Protein AF-A0AAW4UGR2-F1 (afdb_monomer_lite)

Foldseek 3Di:
DDDDDDPVSVCVVPVPVPPCCVVVVVVPPDDDDDPPCPVVVVVCVVVCVVVVVVVVVVVCVVVVVVVCPDVCVVVVVVVVVVVVVVVVVVVVVPPCVVVDDDD

Organism: NCBI:txid39491

pLDDT: mean 70.42, std 13.21, range [46.12, 94.31]

Structure (mmCIF, N/CA/C/O backbone):
data_AF-A0AAW4UGR2-F1
#
_entry.id   AF-A0AAW4UGR2-F1
#
loop_
_atom_site.group_PDB
_atom_site.id
_atom_site.type_symbol
_atom_site.label_atom_id
_atom_site.label_alt_id
_atom_site.label_comp_id
_atom_site.label_asym_id
_atom_site.label_entity_id
_atom_site.label_seq_id
_atom_site.pdbx_PDB_ins_code
_atom_site.Cartn_x
_atom_site.Cartn_y
_atom_site.Cartn_z
_atom_site.occupancy
_atom_site.B_iso_or_equiv
_atom_site.auth_seq_id
_atom_site.auth_comp_id
_atom_site.auth_asym_id
_atom_site.auth_atom_id
_atom_site.pdbx_PDB_model_num
ATOM 1 N N . MET A 1 1 ? 14.307 -1.707 -50.653 1.00 49.38 1 MET A N 1
ATOM 2 C CA . MET A 1 1 ? 14.861 -2.580 -49.596 1.00 49.38 1 MET A CA 1
ATOM 3 C C . MET A 1 1 ? 15.523 -1.666 -48.571 1.00 49.38 1 MET A C 1
ATOM 5 O O . MET A 1 1 ? 16.455 -0.976 -48.951 1.00 49.38 1 MET A O 1
ATOM 9 N N . SER A 1 2 ? 15.004 -1.533 -47.347 1.00 61.12 2 SER A N 1
ATOM 10 C CA . SER A 1 2 ? 15.570 -0.577 -46.375 1.00 61.12 2 SER A CA 1
ATOM 11 C C . SER A 1 2 ? 16.819 -1.160 -45.710 1.00 61.12 2 SER A C 1
ATOM 13 O O . SER A 1 2 ? 16.717 -2.152 -44.984 1.00 61.12 2 SER A O 1
ATOM 15 N N . GLU A 1 3 ? 17.977 -0.556 -45.977 1.00 68.25 3 GLU A N 1
ATOM 16 C CA . GLU A 1 3 ? 19.257 -0.858 -45.327 1.00 68.25 3 GLU A CA 1
ATOM 17 C C . GLU A 1 3 ? 19.260 -0.333 -43.889 1.00 68.25 3 GLU A C 1
ATOM 19 O O . GLU A 1 3 ? 18.864 0.804 -43.632 1.00 68.25 3 GLU A O 1
ATOM 24 N N . ILE A 1 4 ? 19.696 -1.167 -42.947 1.00 74.06 4 ILE A N 1
ATOM 25 C CA . ILE A 1 4 ? 19.784 -0.820 -41.528 1.00 74.06 4 ILE A CA 1
ATOM 26 C C . ILE A 1 4 ? 21.141 -0.153 -41.303 1.00 74.06 4 ILE A C 1
ATOM 28 O O . ILE A 1 4 ? 22.170 -0.795 -41.500 1.00 74.06 4 ILE A O 1
ATOM 32 N N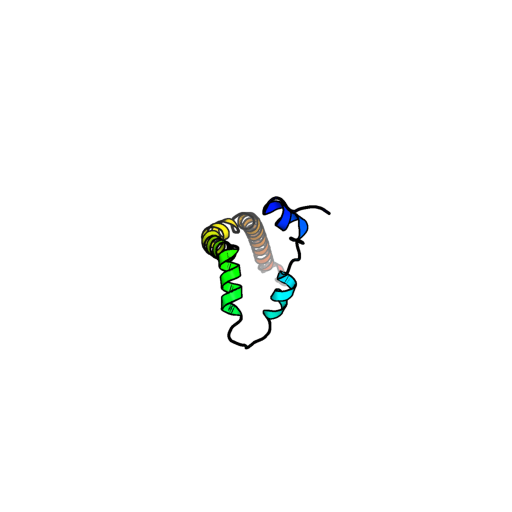 . LYS A 1 5 ? 21.148 1.132 -40.931 1.00 76.38 5 LYS A N 1
ATOM 33 C CA . LYS A 1 5 ? 22.375 1.951 -40.877 1.00 76.38 5 LYS A CA 1
ATOM 34 C C . LYS A 1 5 ? 22.886 2.198 -39.462 1.00 76.38 5 LYS A C 1
ATOM 36 O O . LYS A 1 5 ? 24.001 2.679 -39.288 1.00 76.38 5 LYS A O 1
ATOM 41 N N . SER A 1 6 ? 22.092 1.856 -38.455 1.00 67.06 6 SER A N 1
ATOM 42 C CA . SER A 1 6 ? 22.447 2.012 -37.050 1.00 67.06 6 SER A CA 1
ATOM 43 C C . SER A 1 6 ? 21.893 0.862 -36.215 1.00 67.06 6 SER A C 1
ATOM 45 O O . SER A 1 6 ? 20.853 0.281 -36.530 1.00 67.06 6 SER A O 1
ATOM 47 N N . PHE A 1 7 ? 22.562 0.560 -35.102 1.00 60.22 7 PHE A N 1
ATOM 48 C CA . PHE A 1 7 ? 22.099 -0.409 -34.107 1.00 60.22 7 PHE A CA 1
ATOM 49 C C . PHE A 1 7 ? 20.676 -0.088 -33.610 1.00 60.22 7 PHE A C 1
ATOM 51 O O . PHE A 1 7 ? 19.871 -0.991 -33.398 1.00 60.22 7 PHE A O 1
ATOM 58 N N . SER A 1 8 ? 20.336 1.202 -33.514 1.00 69.75 8 SER A N 1
ATOM 59 C CA . SER A 1 8 ? 18.994 1.691 -33.167 1.00 69.75 8 SER A CA 1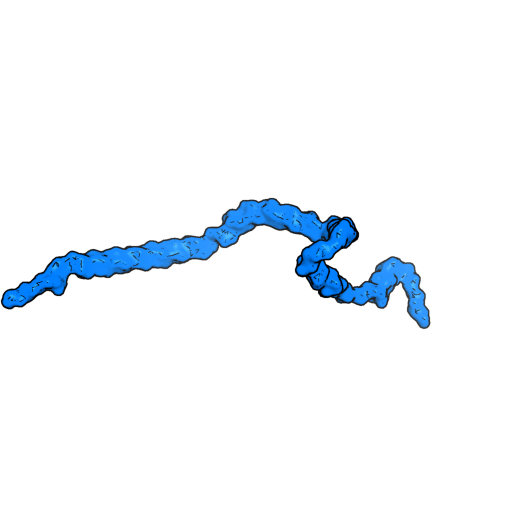
ATOM 60 C C . SER A 1 8 ? 17.918 1.347 -34.204 1.00 69.75 8 SER A C 1
ATOM 62 O O . SER A 1 8 ? 16.767 1.111 -33.847 1.00 69.75 8 SER A O 1
ATOM 64 N N . ASP A 1 9 ? 18.277 1.280 -35.485 1.00 69.12 9 ASP A N 1
ATOM 65 C CA . ASP A 1 9 ? 17.334 0.947 -36.558 1.00 69.12 9 ASP A CA 1
ATOM 66 C C . ASP A 1 9 ? 17.004 -0.555 -36.541 1.00 69.12 9 ASP A C 1
ATOM 68 O O . ASP A 1 9 ? 15.895 -0.968 -36.884 1.00 69.12 9 ASP A O 1
ATOM 72 N N . TYR A 1 10 ? 17.959 -1.376 -36.086 1.00 63.91 10 TYR A N 1
ATOM 73 C CA . TYR A 1 10 ? 17.793 -2.819 -35.905 1.00 63.91 10 TYR A CA 1
ATOM 74 C C . TYR A 1 10 ? 16.824 -3.129 -34.764 1.00 63.91 10 TYR A C 1
ATOM 76 O O . TYR A 1 10 ? 15.940 -3.975 -34.918 1.00 63.91 10 TYR A O 1
ATOM 84 N N . THR A 1 11 ? 16.958 -2.419 -33.636 1.00 64.62 11 THR A N 1
ATOM 85 C CA . THR A 1 11 ? 16.010 -2.562 -32.529 1.00 64.62 11 THR A CA 1
ATOM 86 C C . THR A 1 11 ? 14.633 -2.088 -32.971 1.00 64.62 11 THR A C 1
ATOM 88 O O . THR A 1 11 ? 13.697 -2.852 -32.875 1.00 64.62 11 THR A O 1
ATOM 91 N N . SER A 1 12 ? 14.469 -0.915 -33.578 1.00 64.69 12 SER A N 1
ATOM 92 C CA . SER A 1 12 ? 13.137 -0.442 -33.993 1.00 64.69 12 SER A CA 1
ATOM 93 C C . SER A 1 12 ? 12.414 -1.383 -34.980 1.00 64.69 12 SER A C 1
ATOM 95 O O . SER A 1 12 ? 11.207 -1.593 -34.872 1.00 64.69 12 SER A O 1
ATOM 97 N N . LYS A 1 13 ? 13.144 -2.008 -35.917 1.00 66.38 13 LYS A N 1
ATOM 98 C CA . LYS A 1 13 ? 12.552 -2.873 -36.954 1.00 66.38 13 LYS A CA 1
ATOM 99 C C . LYS A 1 13 ? 12.202 -4.291 -36.473 1.00 66.38 13 LYS A C 1
ATOM 101 O O . LYS A 1 13 ? 11.277 -4.888 -37.018 1.00 66.38 13 LYS A O 1
ATOM 106 N N . TYR A 1 14 ? 12.929 -4.834 -35.492 1.00 61.44 14 TYR A N 1
ATOM 107 C CA . TYR A 1 14 ? 12.771 -6.227 -35.032 1.00 61.44 14 TYR A CA 1
ATOM 108 C C . TYR A 1 14 ? 12.499 -6.379 -33.531 1.00 61.44 14 TYR A C 1
ATOM 110 O O . TYR A 1 14 ? 12.171 -7.475 -33.083 1.00 61.44 14 TYR A O 1
ATOM 118 N N . ASN A 1 15 ? 12.583 -5.305 -32.745 1.00 61.88 15 ASN A N 1
ATOM 119 C CA . ASN A 1 15 ? 12.081 -5.243 -31.374 1.00 61.88 15 ASN A CA 1
ATOM 120 C C . ASN A 1 15 ? 10.563 -5.090 -31.439 1.00 61.88 15 ASN A C 1
ATOM 122 O O . ASN A 1 15 ? 9.983 -4.064 -31.086 1.00 61.88 15 ASN A O 1
ATOM 126 N N . SER A 1 16 ? 9.906 -6.139 -31.923 1.00 58.28 16 SER A N 1
ATOM 127 C CA . SER A 1 16 ? 8.528 -6.375 -31.555 1.00 58.28 16 SER A CA 1
ATOM 128 C C . SER A 1 16 ? 8.508 -6.370 -30.028 1.00 58.28 16 SER A C 1
ATOM 130 O O . SER A 1 16 ? 9.254 -7.144 -29.429 1.00 58.28 16 SER A O 1
ATOM 132 N N . ASN A 1 17 ? 7.718 -5.494 -29.403 1.00 58.62 17 ASN A N 1
ATOM 133 C CA . ASN A 1 17 ? 7.447 -5.485 -27.959 1.00 58.62 17 ASN A CA 1
ATOM 134 C C . ASN A 1 17 ? 6.696 -6.772 -27.542 1.00 58.62 17 ASN A C 1
ATOM 136 O O . ASN A 1 17 ? 5.648 -6.719 -26.906 1.00 58.62 17 ASN A O 1
ATOM 140 N N . VAL A 1 18 ? 7.179 -7.933 -27.987 1.00 61.59 18 VAL A N 1
ATOM 141 C CA . VAL A 1 18 ? 6.662 -9.252 -2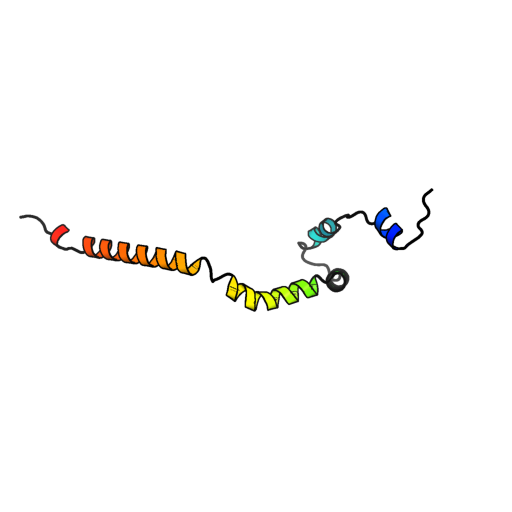7.681 1.00 61.59 18 VAL A CA 1
ATOM 142 C C . VAL A 1 18 ? 7.052 -9.491 -26.245 1.00 61.59 18 VAL A C 1
ATOM 144 O O . VAL A 1 18 ? 8.220 -9.677 -25.900 1.00 61.59 18 VAL A O 1
ATOM 147 N N . ASP A 1 19 ? 6.038 -9.400 -25.404 1.00 61.59 19 ASP A N 1
ATOM 148 C CA . ASP A 1 19 ? 6.146 -9.663 -23.993 1.00 61.59 19 ASP A CA 1
ATOM 149 C C . ASP A 1 19 ? 6.324 -11.171 -23.778 1.00 61.59 19 ASP A C 1
ATOM 151 O O . ASP A 1 19 ? 5.378 -11.928 -23.561 1.00 61.59 19 ASP A O 1
ATOM 155 N N . PHE A 1 20 ? 7.575 -11.626 -23.868 1.00 60.88 20 PHE A N 1
ATOM 156 C CA . PHE A 1 20 ? 7.952 -13.003 -23.556 1.00 60.88 20 PHE A CA 1
ATOM 157 C C . PHE A 1 20 ? 7.750 -13.336 -22.073 1.00 60.88 20 PHE A C 1
ATOM 159 O O . PHE A 1 20 ? 7.864 -14.505 -21.705 1.00 60.88 20 PHE A O 1
ATOM 166 N N . SER A 1 21 ? 7.398 -12.359 -21.224 1.00 59.66 21 SER A N 1
ATOM 167 C CA . SER A 1 21 ? 7.050 -12.621 -19.828 1.00 59.66 21 SER A CA 1
ATOM 168 C C . SER A 1 21 ? 5.902 -13.620 -19.736 1.00 59.66 21 SER A C 1
ATOM 170 O O . SER A 1 21 ? 5.935 -14.461 -18.854 1.00 59.66 21 SER A O 1
ATOM 172 N N . ALA A 1 22 ? 4.945 -13.627 -20.671 1.00 63.75 22 ALA A N 1
ATOM 173 C CA . ALA A 1 22 ? 3.869 -14.622 -20.692 1.00 63.75 22 ALA A CA 1
ATOM 174 C C . ALA A 1 22 ? 4.370 -16.055 -20.967 1.00 63.75 22 ALA A C 1
ATOM 176 O O . ALA A 1 22 ? 3.846 -17.007 -20.392 1.00 63.75 22 ALA A O 1
ATOM 177 N N . LEU A 1 23 ? 5.410 -16.208 -21.796 1.00 65.94 23 LEU A N 1
ATOM 178 C CA . LEU A 1 23 ? 6.000 -17.508 -22.140 1.00 65.94 23 LEU A CA 1
ATOM 179 C C . LEU A 1 23 ? 6.746 -18.128 -20.946 1.00 65.94 23 LEU A C 1
ATOM 181 O O . LEU A 1 23 ? 6.732 -19.343 -20.772 1.00 65.94 23 LEU A O 1
ATOM 185 N N . PHE A 1 24 ? 7.363 -17.285 -20.114 1.00 59.19 24 PHE A N 1
ATOM 186 C CA . PHE A 1 24 ? 8.117 -17.700 -18.925 1.00 59.19 24 PHE A CA 1
ATOM 187 C C . PHE A 1 24 ? 7.330 -17.558 -17.608 1.00 59.19 24 PHE A C 1
ATOM 189 O O . PHE A 1 24 ? 7.749 -18.085 -16.583 1.00 59.19 24 PHE A O 1
ATOM 196 N N . SER A 1 25 ? 6.169 -16.895 -17.612 1.00 60.03 25 SER A N 1
ATOM 197 C CA . SER A 1 25 ? 5.294 -16.772 -16.435 1.00 60.03 25 SER A CA 1
ATOM 198 C C . SER A 1 25 ? 4.717 -18.135 -16.035 1.00 60.03 25 SER A C 1
ATOM 200 O O . SER A 1 25 ? 4.668 -18.469 -14.852 1.00 60.03 25 SER A O 1
ATOM 202 N N . GLY A 1 26 ? 4.386 -18.974 -17.026 1.00 52.56 26 GLY A N 1
ATOM 203 C CA . GLY A 1 26 ? 3.807 -20.305 -16.818 1.00 52.56 26 GLY A CA 1
ATOM 204 C C . GLY A 1 26 ? 4.770 -21.376 -16.292 1.00 52.56 26 GLY A C 1
ATOM 205 O O . GLY A 1 26 ? 4.323 -22.464 -15.944 1.00 52.56 26 GLY A O 1
ATOM 206 N N . THR A 1 27 ? 6.078 -21.108 -16.200 1.00 55.25 27 THR A N 1
ATOM 207 C CA . THR A 1 27 ? 7.038 -22.076 -15.632 1.00 55.25 27 THR A CA 1
ATOM 208 C C . THR A 1 27 ? 7.161 -21.996 -14.108 1.00 55.25 27 THR A C 1
ATOM 210 O O . THR A 1 27 ? 7.907 -22.773 -13.520 1.00 55.25 27 THR A O 1
ATOM 213 N N . SER A 1 28 ? 6.433 -21.081 -13.461 1.00 53.81 28 SER A N 1
ATOM 214 C CA . SER A 1 28 ? 6.526 -20.838 -12.013 1.00 53.81 28 SER A CA 1
ATOM 215 C C . SER A 1 28 ? 5.794 -21.879 -11.154 1.00 53.81 28 SER A C 1
ATOM 217 O O . SER A 1 28 ? 6.054 -21.947 -9.955 1.00 53.81 28 SER A O 1
ATOM 219 N N . ASP A 1 29 ? 4.930 -22.710 -11.751 1.00 52.41 29 ASP A N 1
ATOM 220 C CA . ASP A 1 29 ? 4.024 -23.594 -10.998 1.00 52.41 29 ASP A CA 1
ATOM 221 C C . ASP A 1 29 ? 4.413 -25.083 -11.000 1.00 52.41 29 ASP A C 1
ATOM 223 O O . ASP A 1 29 ? 3.737 -25.892 -10.366 1.00 52.41 29 ASP A O 1
ATOM 227 N N . SER A 1 30 ? 5.505 -25.488 -11.660 1.00 46.12 30 SER A N 1
ATOM 228 C CA . SER A 1 30 ? 5.914 -26.900 -11.675 1.00 46.12 30 SER A CA 1
ATOM 229 C C . SER A 1 30 ? 7.131 -27.144 -10.794 1.00 46.12 30 SER A C 1
ATOM 231 O O . SER A 1 30 ? 8.276 -26.897 -11.168 1.00 46.12 30 SER A O 1
ATOM 233 N N . SER A 1 31 ? 6.863 -27.711 -9.622 1.00 60.31 31 SER A N 1
ATOM 234 C CA . SER A 1 31 ? 7.821 -28.452 -8.809 1.00 60.31 31 SER A CA 1
ATOM 235 C C . SER A 1 31 ? 8.749 -29.327 -9.669 1.00 60.31 31 SER A C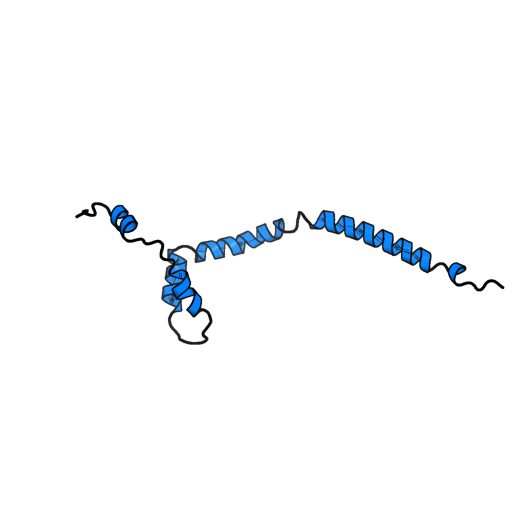 1
ATOM 237 O O . SER A 1 31 ? 8.264 -30.204 -10.380 1.00 60.31 31 SER A O 1
ATOM 239 N N . SER A 1 32 ? 10.067 -29.136 -9.513 1.00 65.25 32 SER A N 1
ATOM 240 C CA . SER A 1 32 ? 11.165 -29.946 -10.076 1.00 65.25 32 SER A CA 1
ATOM 241 C C . SER A 1 32 ? 11.437 -29.768 -11.579 1.00 65.25 32 SER A C 1
ATOM 243 O O . SER A 1 32 ? 10.676 -30.279 -12.381 1.00 65.25 32 SER A O 1
ATOM 245 N N . VAL A 1 33 ? 12.534 -29.081 -11.956 1.00 50.59 33 VAL A N 1
ATOM 246 C CA . VAL A 1 33 ? 13.709 -29.626 -12.698 1.00 50.59 33 VAL A CA 1
ATOM 247 C C . VAL A 1 33 ? 14.841 -28.561 -12.743 1.00 50.59 33 VAL A C 1
ATOM 249 O O . VAL A 1 33 ? 15.041 -27.831 -13.709 1.00 50.59 33 VAL A O 1
ATOM 252 N N . GLY A 1 34 ? 15.603 -28.460 -11.654 1.00 55.66 34 GLY A N 1
ATOM 253 C CA . GLY A 1 34 ? 17.078 -28.443 -11.637 1.00 55.66 34 GLY A CA 1
ATOM 254 C C . GLY A 1 34 ? 17.979 -27.386 -12.315 1.00 55.66 34 GLY A C 1
ATOM 255 O O . GLY A 1 34 ? 19.135 -27.353 -11.906 1.00 55.66 34 GLY A O 1
ATOM 256 N N . ASN A 1 35 ? 17.599 -26.558 -13.305 1.00 51.16 35 ASN A N 1
ATOM 257 C CA . ASN A 1 35 ? 18.604 -25.664 -13.953 1.00 51.16 35 ASN A CA 1
ATOM 258 C C . ASN A 1 35 ? 18.083 -24.421 -14.718 1.00 51.16 35 ASN A C 1
ATOM 260 O O . ASN A 1 35 ? 18.829 -23.775 -15.449 1.00 51.16 35 ASN A O 1
ATOM 264 N N . THR A 1 36 ? 16.813 -24.037 -14.583 1.00 55.25 36 THR A N 1
ATOM 265 C CA . THR A 1 36 ? 16.259 -22.838 -15.261 1.00 55.25 36 THR A CA 1
ATOM 266 C C . THR A 1 36 ? 16.456 -21.539 -14.466 1.00 55.25 36 THR A C 1
ATOM 268 O O . THR A 1 36 ? 16.163 -20.445 -14.958 1.00 55.25 36 THR A O 1
ATOM 271 N N . ASN A 1 37 ? 17.010 -21.648 -13.257 1.00 57.66 37 ASN A N 1
ATOM 272 C CA . ASN A 1 37 ? 17.193 -20.529 -12.339 1.00 57.66 37 ASN A CA 1
ATOM 273 C C . ASN A 1 37 ? 18.327 -19.598 -12.791 1.00 57.66 37 ASN A C 1
ATOM 275 O O . ASN A 1 37 ? 18.134 -18.393 -12.809 1.00 57.66 37 ASN A O 1
ATOM 279 N N . MET A 1 38 ? 19.466 -20.112 -13.277 1.00 67.81 38 MET A N 1
ATOM 280 C CA . MET A 1 38 ? 20.622 -19.257 -13.608 1.00 67.81 38 MET A CA 1
ATOM 281 C C . MET A 1 38 ? 20.352 -18.241 -14.726 1.00 67.81 38 MET A C 1
ATOM 283 O O . MET A 1 38 ? 20.779 -17.091 -14.629 1.00 67.81 38 MET A O 1
ATOM 287 N N . LEU A 1 39 ? 19.656 -18.644 -15.793 1.00 71.81 39 LEU A N 1
ATOM 288 C CA . LEU A 1 39 ? 19.375 -17.745 -16.915 1.00 71.81 39 LEU A CA 1
ATOM 289 C C . LEU A 1 39 ? 18.316 -16.699 -16.542 1.00 71.81 39 LEU A C 1
ATOM 291 O O . LEU A 1 39 ? 18.446 -15.528 -16.904 1.00 71.81 39 LEU A O 1
ATOM 295 N N . SER A 1 40 ? 17.304 -17.117 -15.783 1.00 66.38 40 SER A N 1
ATOM 296 C CA . SER A 1 40 ? 16.228 -16.253 -15.289 1.00 66.38 40 SER A CA 1
ATOM 297 C C . SER A 1 40 ? 16.750 -15.255 -14.251 1.00 66.38 40 SER A C 1
ATOM 299 O O . SER A 1 40 ? 16.460 -14.060 -14.338 1.00 66.38 40 SER A O 1
ATOM 301 N N . ASP A 1 41 ? 17.617 -15.710 -13.346 1.00 73.44 41 ASP A N 1
ATOM 302 C CA . ASP A 1 41 ? 18.314 -14.879 -12.364 1.00 73.44 41 ASP A CA 1
ATOM 303 C C . ASP A 1 41 ? 19.246 -13.883 -13.060 1.00 73.44 41 ASP A C 1
ATOM 305 O O . ASP A 1 41 ? 19.241 -12.693 -12.738 1.00 73.44 41 ASP A O 1
ATOM 309 N N . TYR A 1 42 ? 19.993 -14.318 -14.083 1.00 75.44 42 TYR A N 1
ATOM 310 C CA . TYR A 1 42 ? 20.840 -13.418 -14.866 1.00 75.44 42 TYR A CA 1
ATOM 311 C C . TYR A 1 42 ? 20.019 -12.363 -15.610 1.00 75.44 42 TYR A C 1
ATOM 313 O O . TYR A 1 42 ? 20.382 -11.186 -15.612 1.00 75.44 42 TYR A O 1
ATOM 321 N N . ALA A 1 43 ? 18.887 -12.746 -16.207 1.00 76.25 43 ALA A N 1
ATOM 322 C CA . ALA A 1 43 ? 17.981 -11.803 -16.850 1.00 76.25 43 ALA A CA 1
ATOM 323 C C . ALA A 1 43 ? 17.432 -10.784 -15.840 1.00 76.25 43 ALA A C 1
ATOM 325 O O . ALA A 1 43 ? 17.450 -9.587 -16.126 1.00 76.25 43 ALA A O 1
ATOM 326 N N . ALA A 1 44 ? 17.027 -11.229 -14.646 1.00 76.94 44 ALA A N 1
ATOM 327 C CA . ALA A 1 44 ? 16.542 -10.374 -13.563 1.00 76.94 44 ALA A CA 1
ATOM 328 C C . ALA A 1 44 ? 17.619 -9.426 -12.996 1.00 76.94 44 ALA A C 1
ATOM 330 O O . ALA A 1 44 ? 17.309 -8.308 -12.570 1.00 76.94 44 ALA A O 1
ATOM 331 N N . ILE A 1 45 ? 18.891 -9.838 -13.014 1.00 81.75 45 ILE A N 1
ATOM 332 C CA . ILE A 1 45 ? 20.037 -8.990 -12.661 1.00 81.75 45 ILE A CA 1
ATOM 333 C C . ILE A 1 45 ? 20.319 -7.984 -13.787 1.00 81.75 45 ILE A C 1
ATOM 335 O O . ILE A 1 45 ? 20.426 -6.785 -13.526 1.00 81.75 45 ILE A O 1
ATOM 339 N N . LYS A 1 46 ? 20.367 -8.437 -15.048 1.00 82.19 46 LYS A N 1
ATOM 340 C CA . LYS A 1 46 ? 20.667 -7.607 -16.227 1.00 82.19 46 LYS A CA 1
ATOM 341 C C . LYS A 1 46 ? 19.592 -6.558 -16.507 1.00 82.19 46 LYS A C 1
ATOM 343 O O . LYS A 1 46 ? 19.922 -5.433 -16.868 1.00 82.19 46 LYS A O 1
ATOM 348 N N . ASN A 1 47 ? 18.314 -6.899 -16.348 1.00 80.81 47 ASN A N 1
ATOM 349 C CA . ASN A 1 47 ? 17.200 -5.962 -16.531 1.00 80.81 47 ASN A CA 1
ATOM 350 C C . ASN A 1 47 ? 16.933 -5.087 -15.284 1.00 80.81 47 ASN A C 1
ATOM 352 O O . ASN A 1 47 ? 16.098 -4.180 -15.322 1.00 80.81 47 ASN A O 1
ATOM 356 N N . GLY A 1 48 ? 17.650 -5.333 -14.181 1.00 83.19 48 GLY A N 1
ATOM 357 C CA . GLY A 1 48 ? 17.572 -4.552 -12.949 1.00 83.19 48 GLY A CA 1
ATOM 358 C C . GLY A 1 48 ? 16.350 -4.835 -12.072 1.00 83.19 48 GLY A C 1
ATOM 359 O O . GLY A 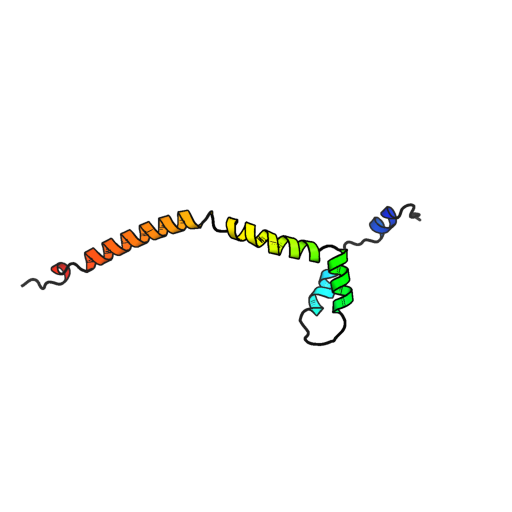1 48 ? 16.155 -4.132 -11.076 1.00 83.19 48 GLY A O 1
ATOM 360 N N . SER A 1 49 ? 15.535 -5.843 -12.387 1.00 84.19 49 SER A N 1
ATOM 361 C CA . SER A 1 49 ? 14.407 -6.264 -11.547 1.00 84.19 49 SER A CA 1
ATOM 362 C C . SER A 1 49 ? 14.862 -6.682 -10.149 1.00 84.19 49 SER A C 1
ATOM 364 O O . SER A 1 49 ? 14.227 -6.298 -9.167 1.00 84.19 49 SER A O 1
ATOM 366 N N . TYR A 1 50 ? 16.027 -7.329 -10.029 1.00 82.44 50 TYR A N 1
ATOM 367 C CA . TYR A 1 50 ? 16.613 -7.673 -8.729 1.00 82.44 50 TYR A CA 1
ATOM 368 C C . TYR A 1 50 ? 16.915 -6.426 -7.876 1.00 82.44 50 TYR A C 1
ATOM 370 O O . TYR A 1 50 ? 16.538 -6.338 -6.707 1.00 82.44 50 TYR A O 1
ATOM 378 N N . ARG A 1 51 ? 17.514 -5.392 -8.486 1.00 84.00 51 ARG A N 1
ATOM 379 C CA . ARG A 1 51 ? 17.812 -4.116 -7.813 1.00 84.00 51 ARG A CA 1
ATOM 380 C C . ARG A 1 51 ? 16.540 -3.381 -7.384 1.00 84.00 51 ARG A C 1
ATOM 382 O O . ARG A 1 51 ? 16.526 -2.764 -6.321 1.00 84.00 51 ARG A O 1
ATOM 389 N N . LYS A 1 52 ? 15.479 -3.428 -8.197 1.00 85.62 52 LYS A N 1
ATOM 390 C CA . LYS A 1 52 ? 14.180 -2.813 -7.873 1.00 85.62 52 LYS A CA 1
ATOM 391 C C . LYS A 1 52 ? 13.522 -3.492 -6.674 1.00 85.62 52 LYS A C 1
ATOM 393 O O . LYS A 1 52 ? 13.068 -2.785 -5.780 1.00 85.62 52 LYS A O 1
ATOM 398 N N . LEU A 1 53 ? 13.522 -4.825 -6.627 1.00 83.12 53 LEU A N 1
ATOM 399 C CA . LEU A 1 53 ? 12.981 -5.586 -5.497 1.00 83.12 53 LEU A CA 1
ATOM 400 C C . LEU A 1 53 ? 13.764 -5.322 -4.207 1.00 83.12 53 LEU A C 1
ATOM 402 O O . LEU A 1 53 ? 13.151 -5.039 -3.181 1.00 83.12 53 LEU A O 1
ATOM 406 N N . MET A 1 54 ? 15.099 -5.300 -4.269 1.00 82.62 54 MET A N 1
ATOM 407 C CA . MET A 1 54 ? 15.940 -4.941 -3.120 1.00 82.62 54 MET A CA 1
ATOM 408 C C . MET A 1 54 ? 15.665 -3.516 -2.633 1.00 82.62 54 MET A C 1
ATOM 410 O O . MET A 1 54 ? 15.462 -3.288 -1.443 1.00 82.62 54 MET A O 1
ATOM 414 N N . LYS A 1 55 ? 15.580 -2.544 -3.549 1.00 83.06 55 LYS A N 1
ATOM 415 C CA . LYS A 1 55 ? 15.243 -1.161 -3.194 1.00 83.06 55 LYS A CA 1
ATOM 416 C C . LYS A 1 55 ? 13.851 -1.061 -2.572 1.00 83.06 55 LYS A C 1
ATOM 418 O O . LYS A 1 55 ? 13.689 -0.337 -1.601 1.00 83.06 55 LYS A O 1
ATOM 423 N N . ALA A 1 56 ? 12.864 -1.776 -3.109 1.00 80.62 56 ALA A N 1
ATOM 424 C CA . ALA A 1 56 ? 11.512 -1.806 -2.565 1.00 80.62 56 ALA A CA 1
ATOM 425 C C . ALA A 1 56 ? 11.470 -2.448 -1.174 1.00 80.62 56 ALA A C 1
ATOM 427 O O . ALA A 1 56 ? 10.751 -1.956 -0.318 1.00 80.62 56 ALA A O 1
ATOM 428 N N . TYR A 1 57 ? 12.251 -3.499 -0.925 1.00 76.44 57 TYR A N 1
ATOM 429 C CA . TYR A 1 57 ? 12.337 -4.142 0.386 1.00 76.44 57 TYR A CA 1
ATOM 430 C C . TYR A 1 57 ? 12.823 -3.173 1.472 1.00 76.44 57 TYR A C 1
ATOM 432 O O . TYR A 1 57 ? 12.178 -3.039 2.506 1.00 76.44 57 TYR A O 1
ATOM 440 N N . TYR A 1 58 ? 13.890 -2.416 1.210 1.00 74.62 58 TYR A N 1
ATOM 441 C CA . TYR A 1 58 ? 14.355 -1.400 2.160 1.00 74.62 58 TYR A CA 1
ATOM 442 C C . TYR A 1 58 ? 13.462 -0.154 2.177 1.00 74.62 58 TYR A C 1
ATOM 444 O O . TYR A 1 58 ? 13.224 0.415 3.235 1.00 74.62 58 TYR A O 1
ATOM 452 N N . ALA A 1 59 ? 12.882 0.234 1.040 1.00 71.38 59 ALA A N 1
ATOM 453 C CA . ALA A 1 59 ? 11.916 1.329 0.989 1.00 71.38 59 ALA A CA 1
ATOM 454 C C . ALA A 1 59 ? 10.600 0.989 1.705 1.00 71.38 59 ALA A C 1
ATOM 456 O O . ALA A 1 59 ? 9.924 1.903 2.158 1.00 71.38 59 ALA A O 1
ATOM 457 N N . LYS A 1 60 ? 10.231 -0.292 1.853 1.00 59.34 60 LYS A N 1
ATOM 458 C CA . LYS A 1 60 ? 9.091 -0.732 2.673 1.00 59.34 60 LYS A CA 1
ATOM 459 C C . LYS A 1 60 ? 9.310 -0.459 4.153 1.00 59.34 60 LYS A C 1
ATOM 461 O O . LYS A 1 60 ? 8.338 -0.193 4.841 1.00 59.34 60 LYS A O 1
ATOM 466 N N . GLN A 1 61 ? 10.550 -0.395 4.630 1.00 60.47 61 GLN A N 1
ATOM 467 C CA . GLN A 1 61 ? 10.816 0.028 6.005 1.00 60.47 61 GLN A CA 1
ATOM 468 C C . GLN A 1 61 ? 10.382 1.488 6.255 1.00 60.47 61 GLN A C 1
ATOM 470 O O . GLN A 1 61 ? 9.921 1.825 7.347 1.00 60.47 61 GLN A O 1
ATOM 475 N N . ASP A 1 62 ? 10.444 2.329 5.219 1.00 52.97 62 ASP A N 1
ATOM 476 C CA . ASP A 1 62 ? 9.991 3.722 5.256 1.00 52.97 62 ASP A CA 1
ATOM 477 C C . ASP A 1 62 ? 8.541 3.893 4.759 1.00 52.97 62 ASP A C 1
ATOM 479 O O . ASP A 1 62 ? 7.816 4.768 5.235 1.00 52.97 62 ASP A O 1
ATOM 483 N N . ALA A 1 63 ? 8.072 3.037 3.846 1.00 53.09 63 ALA A N 1
ATOM 484 C CA . ALA A 1 63 ? 6.721 3.078 3.290 1.00 53.09 63 ALA A CA 1
ATOM 485 C C . ALA A 1 63 ? 5.680 2.386 4.184 1.00 53.09 63 ALA A C 1
ATOM 487 O O . ALA A 1 63 ? 4.549 2.854 4.241 1.00 53.09 63 ALA A O 1
ATOM 488 N N . GLU A 1 64 ? 6.032 1.356 4.958 1.00 53.62 64 GLU A N 1
ATOM 489 C CA . GLU A 1 64 ? 5.166 0.817 6.021 1.00 53.62 64 GLU A CA 1
ATOM 490 C C . GLU A 1 64 ? 5.036 1.815 7.185 1.00 53.62 64 GLU A C 1
ATOM 492 O O . GLU A 1 64 ? 3.985 1.895 7.818 1.00 53.62 64 GLU A O 1
ATOM 497 N N . LYS A 1 65 ? 6.036 2.688 7.391 1.00 54.44 65 LYS A N 1
ATOM 498 C CA . LYS A 1 65 ? 5.918 3.859 8.279 1.00 54.44 65 LYS A CA 1
ATOM 499 C C . LYS A 1 65 ? 5.019 4.976 7.726 1.00 54.44 65 LYS A C 1
ATOM 501 O O . LYS A 1 65 ? 4.583 5.827 8.503 1.00 54.44 65 LYS A O 1
ATOM 506 N N . LEU A 1 66 ? 4.715 4.991 6.424 1.00 51.25 66 LEU A N 1
ATOM 507 C CA . LEU A 1 66 ? 3.895 6.028 5.774 1.00 51.25 66 LEU A CA 1
ATOM 508 C C . LEU A 1 66 ? 2.509 5.540 5.318 1.00 51.25 66 LEU A C 1
ATOM 510 O O . LEU A 1 66 ? 1.575 6.336 5.284 1.00 51.25 66 LEU A O 1
ATOM 514 N N . SER A 1 67 ? 2.325 4.243 5.069 1.00 50.56 67 SER A N 1
ATOM 515 C CA . SER A 1 67 ? 1.035 3.634 4.711 1.00 50.56 67 SER A CA 1
ATOM 516 C C . SER A 1 67 ? 0.064 3.529 5.899 1.00 50.56 67 SER A C 1
ATOM 518 O O . SER A 1 67 ? -1.098 3.186 5.707 1.00 50.56 67 SER A O 1
ATOM 520 N N . GLY A 1 68 ? 0.515 3.823 7.124 1.00 52.38 68 GLY A N 1
ATOM 521 C CA . GLY A 1 68 ? -0.288 3.738 8.350 1.00 52.38 68 GLY A CA 1
ATOM 522 C C . GLY A 1 68 ? -0.808 5.068 8.911 1.00 52.38 68 GLY A C 1
ATOM 523 O O . GLY A 1 68 ? -1.340 5.070 10.021 1.00 52.38 68 GLY A O 1
ATOM 524 N N . LYS A 1 69 ? -0.637 6.206 8.218 1.00 55.09 69 LYS A N 1
ATOM 525 C CA . LYS A 1 69 ? -0.769 7.549 8.833 1.00 55.09 69 LYS A CA 1
ATOM 526 C C . LYS A 1 69 ? -1.901 8.441 8.287 1.00 55.09 69 LYS A C 1
ATOM 528 O O . LYS A 1 69 ? -1.985 9.603 8.669 1.00 55.09 69 LYS A O 1
ATOM 533 N N . GLY A 1 70 ? -2.783 7.911 7.438 1.00 52.75 70 GLY A N 1
ATOM 534 C CA . GLY A 1 70 ? -3.970 8.630 6.941 1.00 52.75 70 GLY A CA 1
ATOM 535 C C . GLY A 1 70 ? -5.279 8.148 7.568 1.00 52.75 70 GLY A C 1
ATOM 536 O O . GLY A 1 70 ? -5.994 8.920 8.201 1.00 52.75 70 GLY A O 1
ATOM 537 N N . ASP A 1 71 ? -5.555 6.846 7.468 1.00 54.62 71 ASP A N 1
ATOM 538 C CA . ASP A 1 71 ? -6.860 6.282 7.848 1.00 54.62 71 ASP A CA 1
ATOM 539 C C . ASP A 1 71 ? -7.015 6.003 9.349 1.00 54.62 71 ASP A C 1
ATOM 541 O O . ASP A 1 71 ? -8.126 5.891 9.872 1.00 54.62 71 ASP A O 1
ATOM 545 N N . THR A 1 72 ? -5.907 5.903 10.085 1.00 62.66 72 THR A N 1
ATOM 546 C CA . THR A 1 72 ? -5.905 5.533 11.506 1.00 62.66 72 THR A CA 1
ATOM 547 C C . THR A 1 72 ? -6.536 6.599 12.396 1.00 62.66 72 THR A C 1
ATOM 549 O O . THR A 1 72 ? -7.280 6.235 13.299 1.00 62.66 72 THR A O 1
ATOM 552 N N . SER A 1 73 ? -6.323 7.897 12.153 1.00 63.56 73 SER A N 1
ATOM 553 C CA . SER A 1 73 ? -6.848 8.965 13.028 1.00 63.56 73 SER A CA 1
ATOM 554 C C . SER A 1 73 ? -8.366 9.155 12.899 1.00 63.56 73 SER A C 1
ATOM 556 O O . SER A 1 73 ? -9.075 9.281 13.903 1.00 63.56 73 SER A O 1
ATOM 558 N N . GLN A 1 74 ? -8.891 9.096 11.671 1.00 78.50 74 GLN A N 1
ATOM 559 C CA . GLN A 1 74 ? -10.335 9.156 11.422 1.00 78.50 74 GLN A CA 1
ATOM 560 C C . GLN A 1 74 ? -11.033 7.898 11.946 1.00 78.50 74 GLN A C 1
ATOM 562 O O . GLN A 1 74 ?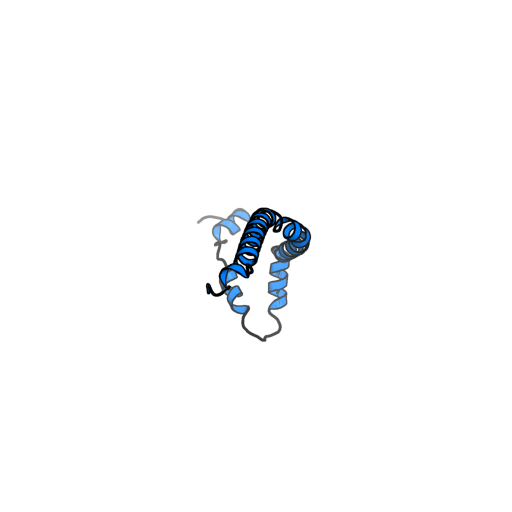 -12.027 8.000 12.665 1.00 78.50 74 GLN A O 1
ATOM 567 N N . LYS A 1 75 ? -10.463 6.712 11.689 1.00 78.75 75 LYS A N 1
ATOM 568 C CA . LYS A 1 75 ? -10.977 5.443 12.221 1.00 78.75 75 LYS A CA 1
ATOM 569 C C . LYS A 1 75 ? -10.916 5.384 13.749 1.00 78.75 75 LYS A C 1
ATOM 571 O O . LYS A 1 75 ? -11.863 4.910 14.367 1.00 78.75 75 LYS A O 1
ATOM 576 N N . LEU A 1 76 ? -9.853 5.899 14.371 1.00 77.00 76 LEU A N 1
ATOM 577 C CA . LEU A 1 76 ? -9.738 6.017 15.829 1.00 77.00 76 LEU A CA 1
ATOM 578 C C . LEU A 1 76 ? -10.776 6.981 16.402 1.00 77.00 76 LEU A C 1
ATOM 580 O O . LEU A 1 76 ? -11.347 6.695 17.448 1.00 77.00 76 LEU A O 1
ATOM 584 N N . THR A 1 77 ? -11.038 8.101 15.729 1.00 81.69 77 THR A N 1
ATOM 585 C CA . THR A 1 77 ? -12.080 9.050 16.146 1.00 81.69 77 THR A CA 1
ATOM 586 C C . THR A 1 77 ? -13.464 8.404 16.078 1.00 81.69 77 THR A C 1
ATOM 588 O O . THR A 1 77 ? -14.179 8.410 17.075 1.00 81.69 77 THR A O 1
ATOM 591 N N . LEU A 1 78 ? -13.800 7.747 14.963 1.00 85.44 78 LEU A N 1
ATOM 592 C CA . LEU A 1 78 ? -15.055 7.000 14.817 1.00 85.44 78 LEU A CA 1
ATOM 593 C C . LEU A 1 78 ? -15.191 5.888 15.865 1.00 85.44 78 LEU A C 1
ATOM 595 O O . LEU A 1 78 ? -16.263 5.700 16.439 1.00 85.44 78 LEU A O 1
ATOM 599 N N . MET A 1 79 ? -14.102 5.172 16.150 1.00 86.19 79 MET A N 1
ATOM 600 C CA . MET A 1 79 ? -14.081 4.105 17.149 1.00 86.19 79 MET A CA 1
ATOM 601 C C . MET A 1 79 ? -14.281 4.646 18.569 1.00 86.19 79 MET A C 1
ATOM 603 O O . MET A 1 79 ? -15.037 4.051 19.330 1.00 86.19 79 MET A O 1
ATOM 607 N N . LYS A 1 80 ? -13.680 5.795 18.909 1.00 86.81 80 LYS A N 1
ATOM 608 C CA . LYS A 1 80 ? -13.908 6.481 20.192 1.00 86.81 80 LYS A CA 1
ATOM 609 C C . LYS A 1 80 ? -15.371 6.891 20.349 1.00 86.81 80 LYS A C 1
ATOM 611 O O . LYS A 1 80 ? -15.997 6.512 21.330 1.00 86.81 80 LYS A O 1
ATOM 616 N N . THR A 1 81 ? -15.949 7.554 19.345 1.00 89.75 81 THR A N 1
ATOM 617 C CA . THR A 1 81 ? -17.368 7.952 19.370 1.00 89.75 81 THR A CA 1
ATOM 618 C C . THR A 1 81 ? -18.305 6.746 19.478 1.00 89.75 81 THR A C 1
ATOM 620 O O . THR A 1 81 ? -19.299 6.785 20.207 1.00 89.75 81 THR A O 1
ATOM 623 N N . SER A 1 82 ? -17.976 5.652 18.788 1.00 89.94 82 SER A N 1
ATOM 624 C CA . SER A 1 82 ? -18.745 4.405 18.856 1.00 89.94 82 SER A CA 1
ATOM 625 C C . SER A 1 82 ? -18.659 3.768 20.244 1.00 89.94 82 SER A C 1
ATOM 627 O O . SER A 1 82 ? -19.680 3.346 20.781 1.00 89.94 82 SER A O 1
ATOM 629 N N . ALA A 1 83 ? -17.472 3.750 20.858 1.00 92.06 83 ALA A N 1
ATOM 630 C CA . ALA A 1 83 ? -17.263 3.224 22.204 1.00 92.06 83 ALA A CA 1
ATOM 631 C C . ALA A 1 83 ? -17.998 4.049 23.275 1.00 92.06 83 ALA A C 1
ATOM 633 O O . ALA A 1 83 ? -18.646 3.472 24.147 1.00 92.06 83 ALA A O 1
ATOM 634 N N . ASP A 1 84 ? -17.969 5.381 23.176 1.00 92.50 84 ASP A N 1
ATOM 635 C CA . ASP A 1 84 ? -18.699 6.268 24.091 1.00 92.50 84 ASP A CA 1
ATOM 636 C C . ASP A 1 84 ? -20.218 6.060 24.000 1.00 92.50 84 ASP A C 1
ATOM 638 O O . ASP A 1 84 ? -20.921 6.046 25.013 1.00 92.50 84 ASP A O 1
ATOM 642 N N . SER A 1 85 ? -20.729 5.851 22.784 1.00 93.56 85 SER A N 1
ATOM 643 C CA . SER A 1 85 ? -22.149 5.565 22.547 1.00 93.56 85 SER A CA 1
ATOM 644 C C . SER A 1 85 ? -22.553 4.198 23.107 1.00 93.56 85 SER A C 1
ATOM 646 O O . SER A 1 85 ? -23.607 4.067 23.736 1.00 93.56 85 SER A O 1
ATOM 648 N N . LEU A 1 86 ? -21.695 3.188 22.937 1.00 92.12 86 LEU A N 1
ATOM 649 C CA . LEU A 1 86 ? -21.904 1.852 23.496 1.00 92.12 86 LEU A CA 1
ATOM 650 C C . LEU A 1 86 ? -21.928 1.883 25.024 1.00 92.12 86 LEU A C 1
ATOM 652 O O . LEU A 1 86 ? -22.815 1.289 25.632 1.00 92.12 86 LEU A O 1
ATOM 656 N N . LYS A 1 87 ? -20.996 2.619 25.637 1.00 94.25 87 LYS A N 1
ATOM 657 C CA . LYS A 1 87 ? -20.922 2.775 27.091 1.00 94.25 87 LYS A CA 1
ATOM 658 C C . LYS A 1 87 ? -22.200 3.392 27.655 1.00 94.25 87 LYS A C 1
ATOM 660 O O . LYS A 1 87 ? -22.810 2.801 28.536 1.00 94.25 87 LYS A O 1
ATOM 665 N N . LYS A 1 88 ? -22.665 4.507 27.081 1.00 94.31 88 LYS A N 1
ATOM 666 C CA . LYS A 1 88 ? -23.934 5.140 27.489 1.00 94.31 88 LYS A CA 1
ATOM 667 C C . LYS A 1 88 ? -25.128 4.194 27.367 1.00 94.31 88 LYS A C 1
ATOM 669 O O . LYS A 1 88 ? -26.003 4.198 28.225 1.00 94.31 88 LYS A O 1
ATOM 674 N N . SER A 1 89 ? -25.159 3.389 26.308 1.00 90.44 89 SER A N 1
ATOM 675 C CA . SER A 1 89 ? -26.235 2.418 26.085 1.00 90.44 89 SER A CA 1
ATOM 676 C C . SER A 1 89 ? -26.197 1.290 27.119 1.00 90.44 89 SER A C 1
ATOM 678 O O . SER A 1 89 ? -27.238 0.892 27.631 1.00 90.44 89 SER A O 1
ATOM 680 N N . ALA A 1 90 ? -25.005 0.802 27.468 1.00 88.25 90 ALA A N 1
ATOM 681 C CA . ALA A 1 90 ? -24.827 -0.207 28.507 1.00 88.25 90 ALA A CA 1
ATOM 682 C C . ALA A 1 90 ? -25.211 0.326 29.896 1.00 88.25 90 ALA A C 1
ATOM 684 O O . ALA A 1 90 ? -25.919 -0.358 30.630 1.00 88.25 90 ALA A O 1
ATOM 685 N N . ASP A 1 91 ? -24.811 1.557 30.224 1.00 88.56 91 ASP A N 1
ATOM 686 C CA . ASP A 1 91 ? -25.173 2.210 31.486 1.00 88.56 91 ASP A CA 1
ATOM 687 C C . ASP A 1 91 ? -26.697 2.390 31.601 1.00 88.56 91 ASP A C 1
ATOM 689 O O . ASP A 1 91 ? -27.272 2.116 32.652 1.00 88.56 91 ASP A O 1
ATOM 693 N N . ALA A 1 92 ? -27.367 2.768 30.505 1.00 87.56 92 ALA A N 1
ATOM 694 C CA . ALA A 1 92 ? -28.824 2.877 30.460 1.00 87.56 92 ALA A CA 1
ATOM 695 C C . ALA A 1 92 ? -29.527 1.520 30.639 1.00 87.56 92 ALA A C 1
ATOM 697 O O . ALA A 1 92 ? -30.544 1.441 31.318 1.00 87.56 92 ALA A O 1
ATOM 698 N N . LEU A 1 93 ? -28.991 0.442 30.057 1.00 84.81 93 LEU A N 1
ATOM 699 C CA . LEU A 1 93 ? -29.555 -0.908 30.191 1.00 84.81 93 LEU A CA 1
ATOM 700 C C . LEU A 1 93 ? -29.324 -1.530 31.573 1.00 84.81 93 LEU A C 1
ATOM 702 O O . LEU A 1 93 ? -30.103 -2.384 32.001 1.00 84.81 93 LEU A O 1
ATOM 706 N N . ASN A 1 94 ? -28.265 -1.110 32.262 1.00 86.81 94 ASN A N 1
ATOM 707 C CA . ASN A 1 94 ? -27.939 -1.571 33.607 1.00 86.81 94 ASN A CA 1
ATOM 708 C C . ASN A 1 94 ? -28.780 -0.883 34.697 1.00 86.81 94 ASN A C 1
ATOM 710 O O . ASN A 1 94 ? -28.636 -1.190 35.882 1.00 86.81 94 ASN A O 1
ATOM 714 N N . ASP A 1 95 ? -29.666 0.042 34.324 1.00 85.88 95 ASP A N 1
ATOM 715 C CA . ASP A 1 95 ? -30.575 0.667 35.270 1.00 85.88 95 ASP A CA 1
ATOM 716 C C . ASP A 1 95 ? -31.594 -0.358 35.799 1.00 85.88 95 ASP A C 1
ATOM 718 O O . ASP A 1 95 ? -32.547 -0.766 35.131 1.00 85.88 95 ASP A O 1
ATOM 722 N N . SER A 1 96 ? -31.388 -0.765 37.052 1.00 75.25 96 SER A N 1
ATOM 723 C CA . SER A 1 96 ? -32.258 -1.678 37.800 1.00 75.25 96 SER A CA 1
ATOM 724 C C . SER A 1 96 ? -33.723 -1.224 37.891 1.00 75.25 96 SER A C 1
ATOM 726 O O . SER A 1 96 ? -34.604 -2.062 38.099 1.00 75.25 96 SER A O 1
ATOM 728 N N . SER A 1 97 ? -34.009 0.071 37.699 1.00 80.12 97 SER A N 1
ATOM 729 C CA . SER A 1 97 ? -35.375 0.604 37.685 1.00 80.12 97 SER A CA 1
ATOM 730 C C . SER A 1 97 ? -36.188 0.131 36.474 1.00 80.12 97 SER A C 1
ATOM 732 O O . SER A 1 97 ? -37.410 0.021 36.573 1.00 80.12 97 SER A O 1
ATOM 734 N N . LEU A 1 98 ? -35.525 -0.245 35.371 1.00 77.19 98 LEU A N 1
ATOM 735 C CA . LEU A 1 98 ? -36.161 -0.797 34.167 1.00 77.19 98 LEU A CA 1
ATOM 736 C C . LEU A 1 98 ? -36.719 -2.207 34.381 1.00 77.19 98 LEU A C 1
ATOM 738 O O . LEU A 1 98 ? -37.658 -2.619 33.701 1.00 77.19 98 LEU A O 1
ATOM 742 N N . TRP A 1 99 ? -36.149 -2.944 35.333 1.00 79.19 99 TRP A N 1
ATOM 743 C CA . TRP A 1 99 ? -36.482 -4.344 35.607 1.00 79.19 99 TRP A CA 1
ATOM 744 C C . TRP A 1 99 ? -37.235 -4.526 36.932 1.00 79.19 99 TRP A C 1
ATOM 746 O O . TRP A 1 99 ? -37.646 -5.637 37.276 1.00 79.19 99 TRP A O 1
ATOM 756 N N . GLY A 1 100 ? -37.453 -3.440 37.679 1.00 75.38 100 GLY A N 1
ATOM 757 C CA . GLY A 1 100 ? -38.253 -3.444 38.897 1.00 75.38 100 GLY A CA 1
ATOM 758 C C . GLY A 1 100 ? -39.731 -3.698 38.592 1.00 75.38 100 GLY A C 1
ATOM 759 O O . GLY A 1 100 ? -40.381 -2.908 37.908 1.00 75.38 100 GLY A O 1
ATOM 760 N N . LYS A 1 101 ? -40.298 -4.792 39.124 1.00 70.62 101 LYS A N 1
ATOM 761 C CA . LYS A 1 101 ? -41.747 -5.047 39.051 1.00 70.62 101 LYS A CA 1
ATOM 762 C C . LYS A 1 101 ? -42.502 -3.909 39.738 1.00 70.62 101 LYS A C 1
ATOM 764 O O . LYS A 1 101 ? -42.345 -3.707 40.943 1.00 70.62 101 LYS A O 1
ATOM 769 N N . ARG A 1 102 ? -43.371 -3.220 38.993 1.00 68.00 102 ARG A N 1
ATOM 770 C CA . ARG A 1 102 ? -44.419 -2.394 39.602 1.00 68.00 102 ARG A CA 1
ATOM 771 C C . ARG A 1 102 ? -45.314 -3.316 40.439 1.00 68.00 102 ARG A C 1
ATOM 773 O O . ARG A 1 102 ? -45.791 -4.322 39.915 1.00 68.00 102 ARG A O 1
ATOM 780 N N . LYS A 1 103 ? -45.425 -3.012 41.736 1.00 57.41 103 LYS A N 1
ATOM 781 C CA . LYS A 1 103 ? -46.397 -3.630 42.647 1.00 57.41 103 LYS A CA 1
ATOM 782 C C . LYS A 1 103 ? -47.818 -3.272 42.236 1.00 57.41 103 LYS A C 1
ATOM 784 O O . LYS A 1 103 ? -47.995 -2.154 41.701 1.00 57.41 103 LYS A O 1
#

Secondary structure (DSSP, 8-state):
-----SHHHHHHHH-----THHHHHGGGG----SSSHHHHHHHHHHTTHHHHHHHHHHHHHHHTTTTTSSHHHHHHHHHHHHHHHHHHHHHHHT-GGGTPPP-

Sequence (103 aa):
MSEIKSFSDYTSKYNSNVDFSALFSGTSDSSSVGNTNMLSDYAAIKNGSYRKLMKAYYAKQDAEKLSGKGDTSQKLTLMKTSADSLKKSADALNDSSLWGKRK

Radius of gyration: 31.59 Å; chains: 1; bounding box: 69×39×92 Å